Protein AF-A0A928FIH4-F1 (afdb_monomer_lite)

Sequence (79 aa):
MKNVTYSLIEEKYNFDGDSRISYGIAAYSNAEIDSSATIVASVHDITSDKERLSKFIKDCNDLHLSIVHLYDVVEDFLV

Secondary structure (DSSP, 8-state):
-PPEEEEEEEEEEEETTEEEEEEEEEEEEE-TTT--EEEEEEEEEEES-HHHHHHHHHHHHHTT--GGGHHHHHHHHH-

pLDDT: mean 86.79, std 11.12, range [48.81, 97.19]

Structure (mmCIF, N/CA/C/O backbone):
data_AF-A0A928FIH4-F1
#
_entry.id   AF-A0A928FIH4-F1
#
loop_
_atom_site.group_PDB
_atom_site.id
_atom_site.type_symbol
_atom_site.label_atom_id
_atom_site.label_alt_id
_atom_site.label_comp_id
_atom_site.label_asym_id
_atom_site.label_entity_id
_atom_site.label_seq_id
_atom_site.pdbx_PDB_ins_code
_atom_site.Cartn_x
_atom_site.Cartn_y
_atom_site.Cartn_z
_atom_site.occupancy
_atom_site.B_iso_or_equiv
_atom_site.auth_seq_id
_atom_site.auth_comp_id
_atom_site.auth_asym_id
_atom_site.auth_atom_id
_atom_site.pdbx_PDB_model_num
ATOM 1 N N . MET A 1 1 ? 11.994 0.660 -18.678 1.00 48.81 1 MET A N 1
ATOM 2 C CA . MET A 1 1 ? 10.784 0.810 -17.840 1.00 48.81 1 MET A CA 1
ATOM 3 C C . MET A 1 1 ? 11.104 1.846 -16.784 1.00 48.81 1 MET A C 1
ATOM 5 O O . MET A 1 1 ? 12.219 1.816 -16.285 1.00 48.81 1 MET A O 1
ATOM 9 N N . LYS A 1 2 ? 10.204 2.797 -16.506 1.00 57.38 2 LYS A N 1
ATOM 10 C CA . LYS A 1 2 ? 10.404 3.728 -15.385 1.00 57.38 2 LYS A CA 1
ATOM 11 C C . LYS A 1 2 ? 10.465 2.900 -14.102 1.00 57.38 2 LYS A C 1
ATOM 13 O O . LYS A 1 2 ? 9.578 2.075 -13.899 1.00 57.38 2 LYS A O 1
ATOM 18 N N . ASN A 1 3 ? 11.504 3.086 -13.292 1.00 75.38 3 ASN A N 1
ATOM 19 C CA . ASN A 1 3 ? 11.587 2.446 -11.985 1.00 75.38 3 ASN A CA 1
ATOM 20 C C . ASN A 1 3 ? 10.435 2.966 -11.120 1.00 75.38 3 ASN A C 1
ATOM 22 O O . ASN A 1 3 ? 10.315 4.175 -10.898 1.00 75.38 3 ASN A O 1
ATOM 26 N N . VAL A 1 4 ? 9.564 2.050 -10.699 1.00 85.75 4 VAL A N 1
ATOM 27 C CA . VAL A 1 4 ? 8.462 2.331 -9.782 1.00 85.75 4 VAL A CA 1
ATOM 28 C C . VAL A 1 4 ? 8.898 1.905 -8.391 1.00 85.75 4 VAL A C 1
ATOM 30 O O . VAL A 1 4 ? 9.473 0.834 -8.222 1.00 85.75 4 VAL A O 1
ATOM 33 N N . THR A 1 5 ? 8.628 2.746 -7.404 1.00 89.50 5 THR A N 1
ATOM 34 C CA . THR A 1 5 ? 8.832 2.424 -5.992 1.00 89.50 5 THR A CA 1
ATOM 35 C C . THR A 1 5 ? 7.497 2.511 -5.277 1.00 89.50 5 THR A C 1
ATOM 37 O O . THR A 1 5 ? 6.753 3.469 -5.472 1.00 89.50 5 THR A O 1
ATOM 40 N N . TYR A 1 6 ? 7.187 1.517 -4.456 1.00 91.25 6 TYR A N 1
ATOM 41 C CA . TYR A 1 6 ? 5.970 1.463 -3.659 1.00 91.25 6 TYR A CA 1
ATOM 42 C C . TYR A 1 6 ? 6.251 1.900 -2.222 1.00 91.25 6 TYR A C 1
ATOM 44 O O . TYR A 1 6 ? 7.247 1.476 -1.633 1.00 91.25 6 TYR A O 1
ATOM 52 N N . SER A 1 7 ? 5.355 2.698 -1.643 1.00 92.81 7 SER A N 1
ATOM 53 C CA . SER A 1 7 ? 5.430 3.133 -0.244 1.00 92.81 7 SER A CA 1
ATOM 54 C C . SER A 1 7 ? 4.084 3.011 0.458 1.00 92.81 7 SER A C 1
ATOM 56 O O . SER A 1 7 ? 3.027 3.010 -0.173 1.00 92.81 7 SER A O 1
ATOM 58 N N . LEU A 1 8 ? 4.144 2.938 1.786 1.00 95.69 8 LEU A N 1
ATOM 59 C CA . LEU A 1 8 ? 2.981 2.880 2.663 1.00 95.69 8 LEU A CA 1
ATOM 60 C C . LEU A 1 8 ? 2.316 4.259 2.770 1.00 95.69 8 LEU A C 1
ATOM 62 O O . LEU A 1 8 ? 2.997 5.261 2.990 1.00 95.69 8 LEU A O 1
ATOM 66 N N . ILE A 1 9 ? 0.989 4.292 2.690 1.00 95.94 9 ILE A N 1
ATOM 67 C CA . ILE A 1 9 ? 0.158 5.437 3.073 1.00 95.94 9 ILE A CA 1
ATOM 68 C C . ILE A 1 9 ? -0.418 5.138 4.461 1.00 95.94 9 ILE A C 1
ATOM 70 O O . ILE A 1 9 ? -0.910 4.038 4.690 1.00 95.94 9 ILE A O 1
ATOM 74 N N . GLU A 1 10 ? -0.358 6.094 5.387 1.00 96.94 10 GLU A N 1
ATOM 75 C CA . GLU A 1 10 ? -1.042 6.022 6.685 1.00 96.94 10 GLU A CA 1
ATOM 76 C C . GLU A 1 10 ? -2.141 7.086 6.723 1.00 96.94 10 GLU A C 1
ATOM 78 O O . GLU A 1 10 ? -1.873 8.274 6.538 1.00 96.94 10 GLU A O 1
ATOM 83 N N . GLU A 1 11 ? -3.374 6.662 6.978 1.00 95.50 11 GLU A N 1
ATOM 84 C CA . GLU A 1 11 ? -4.563 7.506 6.968 1.00 95.50 11 GLU A CA 1
ATOM 85 C C . GLU A 1 11 ? -5.249 7.434 8.328 1.00 95.50 11 GLU A C 1
ATOM 87 O O . GLU A 1 11 ? -5.523 6.353 8.851 1.00 95.50 11 GLU A O 1
ATOM 92 N N . LYS A 1 12 ? -5.521 8.598 8.923 1.00 95.69 12 LYS A N 1
ATOM 93 C CA . LYS A 1 12 ? -6.197 8.704 10.219 1.00 95.69 12 LYS A CA 1
ATOM 94 C C . LYS A 1 12 ? -7.588 9.275 10.009 1.00 95.69 12 LYS A C 1
ATOM 96 O O . LYS A 1 12 ? -7.728 10.427 9.603 1.00 95.69 12 LYS A O 1
ATOM 101 N N . TYR A 1 13 ? -8.598 8.479 10.324 1.00 91.75 13 TYR A N 1
ATOM 102 C CA . TYR A 1 13 ? -9.999 8.864 10.255 1.00 91.75 13 TYR A CA 1
ATOM 103 C C . TYR A 1 13 ? -10.519 9.105 11.665 1.00 91.75 13 TYR A C 1
ATOM 105 O O . TYR A 1 13 ? -10.342 8.260 12.540 1.00 91.75 13 TYR A O 1
ATOM 113 N N . ASN A 1 14 ? -11.162 10.252 11.872 1.00 93.94 14 ASN A N 1
ATOM 114 C CA . ASN A 1 14 ? -11.827 10.588 13.125 1.00 93.94 14 ASN A CA 1
ATOM 115 C C . ASN A 1 14 ? -13.310 10.810 12.831 1.00 93.94 14 ASN A C 1
ATOM 117 O O . ASN A 1 14 ? -13.645 11.666 12.010 1.00 93.94 14 ASN A O 1
ATOM 121 N N . PHE A 1 15 ? -14.185 10.050 13.484 1.00 89.00 15 PHE A N 1
ATOM 122 C CA . PHE A 1 15 ? -15.630 10.176 13.329 1.00 89.00 15 PHE A CA 1
ATOM 123 C C . PHE A 1 15 ? -16.321 9.945 14.673 1.00 89.00 15 PHE A C 1
ATOM 125 O O . PHE A 1 15 ? -16.114 8.915 15.297 1.00 89.00 15 PHE A O 1
ATOM 132 N N . ASP A 1 16 ? -17.115 10.923 15.115 1.00 89.62 16 ASP A N 1
ATOM 133 C CA . ASP A 1 16 ? -17.923 10.871 16.347 1.00 89.62 16 ASP A CA 1
ATOM 134 C C . ASP A 1 16 ? -17.178 10.390 17.614 1.00 89.62 16 ASP A C 1
ATOM 136 O O . ASP A 1 16 ? -17.685 9.615 18.416 1.00 89.62 16 ASP A O 1
ATOM 140 N N . GLY A 1 17 ? -15.933 10.845 17.796 1.00 90.44 17 GLY A N 1
ATOM 141 C CA . GLY A 1 17 ? -15.099 10.480 18.949 1.00 90.44 17 GLY A CA 1
ATOM 142 C C . GLY A 1 17 ? -14.311 9.177 18.785 1.00 90.44 17 GLY A C 1
ATOM 143 O O . GLY A 1 17 ? -13.364 8.960 19.541 1.00 90.44 17 GLY A O 1
ATOM 144 N N . ASP A 1 18 ? -14.612 8.379 17.762 1.00 91.44 18 ASP A N 1
ATOM 145 C CA . ASP A 1 18 ? -13.819 7.215 17.387 1.00 91.44 18 ASP A CA 1
ATOM 146 C C . ASP A 1 18 ? -12.699 7.598 16.413 1.00 91.44 18 ASP A C 1
ATOM 148 O O . ASP A 1 18 ? -12.859 8.441 15.522 1.00 91.44 18 ASP A O 1
ATOM 152 N N . SER A 1 19 ? -11.542 6.952 16.579 1.00 93.19 19 SER A N 1
ATOM 153 C CA . SER A 1 19 ? -10.392 7.101 15.686 1.00 93.19 19 SER A CA 1
ATOM 154 C C . SER A 1 19 ? -9.997 5.752 15.096 1.00 93.19 19 SER A C 1
ATOM 156 O O . SER A 1 19 ? -9.860 4.761 15.816 1.00 93.19 19 SER A O 1
ATOM 158 N N . ARG A 1 20 ? -9.802 5.715 13.778 1.00 92.81 20 ARG A N 1
ATOM 159 C CA . ARG A 1 20 ? -9.313 4.545 13.044 1.00 92.81 20 ARG A CA 1
ATOM 160 C C . ARG A 1 20 ? -8.086 4.940 12.240 1.00 92.81 20 ARG A C 1
ATOM 162 O O . ARG A 1 20 ? -8.073 5.982 11.586 1.00 92.81 20 ARG A O 1
ATOM 169 N N . ILE A 1 21 ? -7.073 4.082 12.265 1.00 95.69 21 ILE A N 1
ATOM 170 C CA . ILE A 1 21 ? -5.948 4.159 11.337 1.00 95.69 21 ILE A CA 1
ATOM 171 C C . ILE A 1 21 ? -6.180 3.120 10.248 1.00 95.69 21 ILE A C 1
ATOM 173 O O . ILE A 1 21 ? -6.488 1.965 10.552 1.00 95.69 21 ILE A O 1
ATOM 177 N N . SER A 1 22 ? -6.046 3.541 8.998 1.00 95.50 22 SER A N 1
ATOM 178 C CA . SER A 1 22 ? -5.981 2.636 7.863 1.00 95.50 22 SER A CA 1
ATOM 179 C C . SER A 1 22 ? -4.708 2.862 7.073 1.00 95.50 22 SER A C 1
ATOM 181 O O . SER A 1 22 ? -4.110 3.940 7.111 1.00 95.50 22 SER A O 1
ATOM 183 N N . TYR A 1 23 ? -4.280 1.817 6.385 1.00 97.19 23 TYR A N 1
ATOM 184 C CA . TYR A 1 23 ? -3.068 1.807 5.601 1.00 97.19 23 TYR A CA 1
ATOM 185 C C . TYR A 1 23 ? -3.380 1.510 4.141 1.00 97.19 23 TYR A C 1
ATOM 187 O O . TYR A 1 23 ? -4.184 0.633 3.822 1.00 97.19 23 TYR A O 1
ATOM 195 N N . GLY A 1 24 ? -2.705 2.243 3.266 1.00 95.94 24 GLY A N 1
ATOM 196 C CA . GLY A 1 24 ? -2.775 2.107 1.818 1.00 95.94 24 GLY A CA 1
ATOM 197 C C . GLY A 1 24 ? -1.388 1.977 1.195 1.00 95.94 24 GLY A C 1
ATOM 198 O O . GLY A 1 24 ? -0.367 1.927 1.886 1.00 95.94 24 GLY A O 1
ATOM 199 N N . ILE A 1 25 ? -1.348 1.951 -0.131 1.00 94.81 25 ILE A N 1
ATOM 200 C CA . ILE A 1 25 ? -0.125 1.851 -0.930 1.00 94.81 25 ILE A CA 1
ATOM 201 C C . ILE A 1 25 ? -0.112 2.949 -1.994 1.00 94.81 25 ILE A C 1
ATOM 203 O O . ILE A 1 25 ? -1.111 3.193 -2.668 1.00 94.81 25 ILE A O 1
ATOM 207 N N . ALA A 1 26 ? 1.027 3.613 -2.159 1.00 92.44 26 ALA A N 1
ATOM 208 C CA . ALA A 1 26 ? 1.284 4.558 -3.240 1.00 92.44 26 ALA A CA 1
ATOM 209 C C . ALA A 1 26 ? 2.445 4.058 -4.094 1.00 92.44 26 ALA A C 1
ATOM 211 O O . ALA A 1 26 ? 3.448 3.578 -3.569 1.00 92.44 26 ALA A O 1
ATOM 212 N N . ALA A 1 27 ? 2.325 4.224 -5.404 1.00 90.62 27 ALA A N 1
ATOM 213 C CA . ALA A 1 27 ? 3.372 3.937 -6.362 1.00 90.62 27 ALA A CA 1
ATOM 214 C C . ALA A 1 27 ? 3.951 5.242 -6.912 1.00 90.62 27 ALA A C 1
ATOM 216 O O . ALA A 1 27 ? 3.221 6.112 -7.394 1.00 90.62 27 ALA A O 1
ATOM 217 N N . TYR A 1 28 ? 5.272 5.358 -6.871 1.00 87.75 28 TYR A N 1
ATOM 218 C CA . TYR A 1 28 ? 6.025 6.531 -7.287 1.00 87.75 28 TYR A CA 1
ATOM 219 C C . TYR A 1 28 ? 6.830 6.204 -8.535 1.00 87.75 28 TYR A C 1
ATOM 221 O O . TYR A 1 28 ? 7.583 5.234 -8.557 1.00 87.75 28 TYR A O 1
ATOM 229 N N . SER A 1 29 ? 6.707 7.030 -9.569 1.00 85.75 29 SER A N 1
ATOM 230 C CA . SER A 1 29 ? 7.656 7.023 -10.680 1.00 85.75 29 SER A CA 1
ATOM 231 C C . SER A 1 29 ? 8.895 7.802 -10.253 1.00 85.75 29 SER A C 1
ATOM 233 O O . SER A 1 29 ? 8.808 9.018 -10.066 1.00 85.75 29 SER A O 1
ATOM 235 N N . ASN A 1 30 ? 10.048 7.138 -10.168 1.00 71.94 30 ASN A N 1
ATOM 236 C CA . ASN A 1 30 ? 11.318 7.820 -9.933 1.00 71.94 30 ASN A CA 1
ATOM 237 C C . ASN A 1 30 ? 11.705 8.607 -11.192 1.00 71.94 30 ASN A C 1
ATOM 239 O O . ASN A 1 30 ? 12.012 8.030 -12.237 1.00 71.94 30 ASN A O 1
ATOM 243 N N . ALA A 1 31 ? 11.649 9.938 -11.118 1.00 57.78 31 ALA A N 1
ATOM 244 C CA . ALA A 1 31 ? 12.203 10.791 -12.156 1.00 57.78 31 ALA A CA 1
ATOM 245 C C . ALA A 1 31 ? 13.720 10.860 -11.948 1.00 57.78 31 ALA A C 1
ATOM 247 O O . ALA A 1 31 ? 14.206 11.677 -11.171 1.00 57.78 31 ALA A O 1
ATOM 248 N N . GLU A 1 32 ? 14.474 10.021 -12.661 1.00 58.94 32 GLU A N 1
ATOM 249 C CA . GLU A 1 32 ? 15.951 9.988 -12.646 1.00 58.94 32 GLU A CA 1
ATOM 250 C C . GLU A 1 32 ? 16.626 11.329 -13.032 1.00 58.94 32 GLU A C 1
ATOM 252 O O . GLU A 1 32 ? 17.846 11.413 -13.091 1.00 58.94 32 GLU A O 1
ATOM 257 N N . ILE A 1 33 ? 15.854 12.388 -13.296 1.00 55.31 33 ILE A N 1
ATOM 258 C CA . ILE A 1 33 ? 16.320 13.657 -13.865 1.00 55.31 33 ILE A CA 1
ATOM 259 C C . ILE A 1 33 ? 16.163 14.840 -12.891 1.00 55.31 33 ILE A C 1
ATOM 261 O O . ILE A 1 33 ? 16.938 15.785 -12.979 1.00 55.31 33 ILE A O 1
ATOM 265 N N . ASP A 1 34 ? 15.216 14.800 -11.947 1.00 57.97 34 ASP A N 1
ATOM 266 C CA . ASP A 1 34 ? 14.862 15.980 -11.127 1.00 57.97 34 ASP A CA 1
ATOM 267 C C . ASP A 1 34 ? 14.653 15.657 -9.636 1.00 57.97 34 ASP A C 1
ATOM 269 O O . ASP A 1 34 ? 14.220 16.492 -8.850 1.00 57.97 34 ASP A O 1
ATOM 273 N N . SER A 1 35 ? 14.948 14.423 -9.206 1.00 62.94 35 SER A N 1
ATOM 274 C CA . SER A 1 35 ? 14.712 13.965 -7.821 1.00 62.94 35 SER A CA 1
ATOM 275 C C . SER A 1 35 ? 13.259 14.128 -7.339 1.00 62.94 35 SER A C 1
ATOM 277 O O . SER A 1 35 ? 12.974 13.987 -6.150 1.00 62.94 35 SER A O 1
ATOM 279 N N . SER A 1 36 ? 12.323 14.404 -8.250 1.00 67.75 36 SER A N 1
ATOM 280 C CA . SER A 1 36 ? 10.905 14.545 -7.963 1.00 67.75 36 SER A CA 1
ATOM 281 C C . SER A 1 36 ? 10.222 13.184 -8.102 1.00 67.75 36 SER A C 1
ATOM 283 O O . SER A 1 36 ? 10.086 12.614 -9.186 1.00 67.75 36 SER A O 1
ATOM 285 N N . ALA A 1 37 ? 9.803 12.622 -6.969 1.00 73.88 37 ALA A N 1
ATOM 286 C CA . ALA A 1 37 ? 8.974 11.427 -6.952 1.00 73.88 37 ALA A CA 1
ATOM 287 C C . ALA A 1 37 ? 7.524 11.833 -7.256 1.00 73.88 37 ALA A C 1
ATOM 289 O O . ALA A 1 37 ? 6.896 12.552 -6.481 1.00 73.88 37 ALA A O 1
ATOM 290 N N . THR A 1 38 ? 6.990 11.386 -8.394 1.00 84.88 38 THR A N 1
ATOM 291 C CA . THR A 1 38 ? 5.584 11.625 -8.757 1.00 84.88 38 THR A CA 1
ATOM 292 C C . THR A 1 38 ? 4.758 10.398 -8.404 1.00 84.88 38 THR A C 1
ATOM 294 O O . THR A 1 38 ? 5.087 9.301 -8.859 1.00 84.88 38 THR A O 1
ATOM 297 N N . ILE A 1 39 ? 3.679 10.573 -7.636 1.00 87.38 39 ILE A N 1
ATOM 298 C CA . ILE A 1 39 ? 2.694 9.506 -7.415 1.00 87.38 39 ILE A CA 1
ATOM 299 C C . ILE A 1 39 ? 2.004 9.217 -8.750 1.00 87.38 39 ILE A C 1
ATOM 301 O O . ILE A 1 39 ? 1.414 10.111 -9.353 1.00 87.38 39 ILE A O 1
ATOM 305 N N . VAL A 1 40 ? 2.098 7.975 -9.216 1.00 89.44 40 VAL A N 1
ATOM 306 C CA . VAL A 1 40 ? 1.474 7.516 -10.468 1.00 89.44 40 VAL A CA 1
ATOM 307 C C . VAL A 1 40 ? 0.226 6.671 -10.234 1.00 89.44 40 VAL A C 1
ATOM 309 O O . VAL A 1 40 ? -0.623 6.602 -11.116 1.00 89.44 40 VAL A O 1
ATOM 312 N N . ALA A 1 41 ? 0.0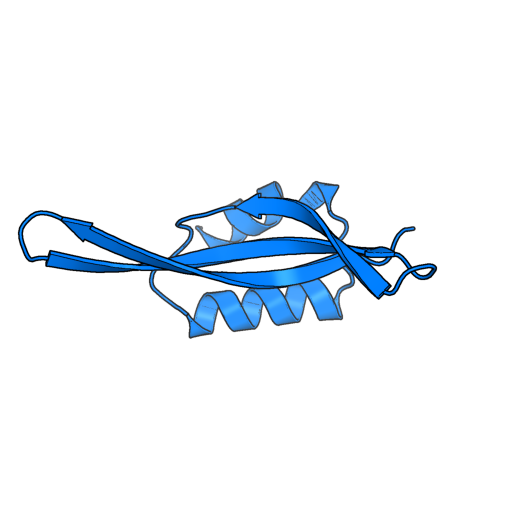96 6.063 -9.055 1.00 89.12 41 ALA A N 1
ATOM 313 C CA . ALA A 1 41 ? -1.131 5.427 -8.589 1.00 89.12 41 ALA A CA 1
ATOM 314 C C . ALA A 1 41 ? -1.128 5.336 -7.060 1.00 89.12 41 ALA A C 1
ATOM 316 O O . ALA A 1 41 ? -0.064 5.312 -6.436 1.00 89.12 41 ALA A O 1
ATOM 317 N N . SER A 1 42 ? -2.311 5.238 -6.466 1.00 93.06 42 SER A N 1
ATOM 318 C CA . SER A 1 42 ? -2.477 4.925 -5.052 1.00 93.06 42 SER 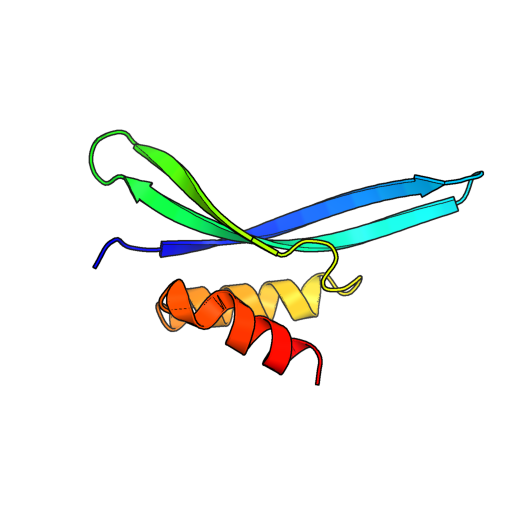A CA 1
ATOM 319 C C . SER A 1 42 ? -3.761 4.143 -4.820 1.00 93.06 42 SER A C 1
ATOM 321 O O . SER A 1 42 ? -4.747 4.320 -5.536 1.00 93.06 42 SER A O 1
ATOM 323 N N . VAL A 1 43 ? -3.738 3.285 -3.805 1.00 94.00 43 VAL A N 1
ATOM 324 C CA . VAL A 1 43 ? -4.915 2.600 -3.276 1.00 94.00 43 VAL A CA 1
ATOM 325 C C . VAL A 1 43 ? -4.956 2.851 -1.773 1.00 94.00 43 VAL A C 1
ATOM 327 O O . VAL A 1 43 ? -3.972 2.630 -1.066 1.00 94.00 43 VAL A O 1
ATOM 330 N N . HIS A 1 44 ? -6.086 3.377 -1.318 1.00 94.50 44 HIS A N 1
ATOM 331 C CA . HIS A 1 44 ? -6.318 3.870 0.038 1.00 94.50 44 HIS A CA 1
ATOM 332 C C . HIS A 1 44 ? -7.173 2.878 0.834 1.00 94.50 44 HIS A C 1
ATOM 334 O O . HIS A 1 44 ? -7.832 2.031 0.234 1.00 94.50 44 HIS A O 1
ATOM 340 N N . ASP A 1 45 ? -7.161 2.994 2.164 1.00 93.00 45 ASP A N 1
ATOM 341 C CA . ASP A 1 45 ? -7.962 2.173 3.092 1.00 93.00 45 ASP A CA 1
ATOM 342 C C . ASP A 1 45 ? -7.960 0.653 2.786 1.00 93.00 45 ASP A C 1
ATOM 344 O O . ASP A 1 45 ? -9.010 0.019 2.715 1.00 93.00 45 ASP A O 1
ATOM 348 N N . ILE A 1 46 ? -6.778 0.052 2.589 1.00 94.19 46 ILE A N 1
ATOM 349 C CA . ILE A 1 46 ? -6.644 -1.385 2.275 1.00 94.19 46 ILE A CA 1
ATOM 350 C C . ILE A 1 46 ? -6.804 -2.236 3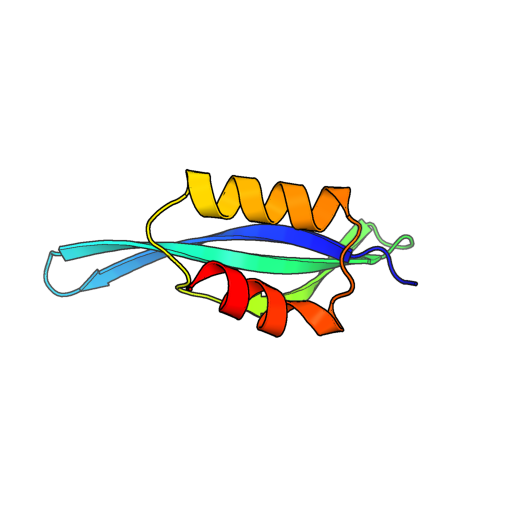.537 1.00 94.19 46 ILE A C 1
ATOM 352 O O . ILE A 1 46 ? -7.473 -3.266 3.530 1.00 94.19 46 ILE A O 1
ATOM 356 N N . THR A 1 47 ? -6.133 -1.855 4.626 1.00 94.50 47 THR A N 1
ATOM 357 C CA . THR A 1 47 ? -6.106 -2.652 5.860 1.00 94.50 47 THR A CA 1
ATOM 358 C C 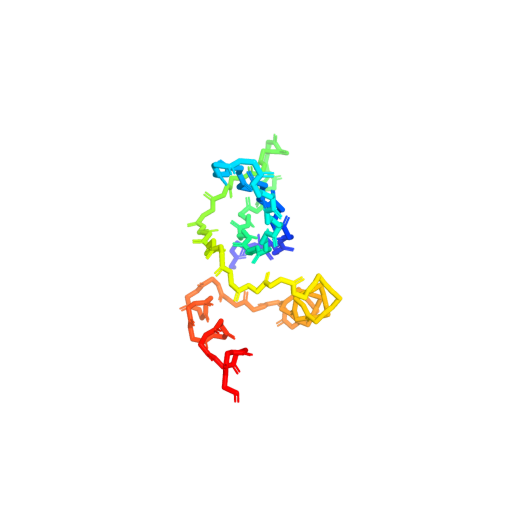. THR A 1 47 ? -5.738 -1.816 7.079 1.00 94.50 47 THR A C 1
ATOM 360 O O . THR A 1 47 ? -5.046 -0.809 6.969 1.00 94.50 47 THR A O 1
ATOM 363 N N . SER A 1 48 ? -6.136 -2.265 8.270 1.00 94.19 48 SER A N 1
ATOM 364 C CA . SER A 1 48 ? -5.623 -1.743 9.544 1.00 94.19 48 SER A CA 1
ATOM 365 C C . SER A 1 48 ? -4.330 -2.433 10.011 1.00 94.19 48 SER A C 1
ATOM 367 O O . SER A 1 48 ? -3.755 -2.023 11.017 1.00 94.19 48 SER A O 1
ATOM 369 N N . ASP A 1 49 ? -3.867 -3.480 9.320 1.00 95.56 49 ASP A N 1
ATOM 370 C CA . ASP A 1 49 ? -2.638 -4.212 9.653 1.00 95.56 49 ASP A CA 1
ATOM 371 C C . ASP A 1 49 ? -1.419 -3.625 8.922 1.00 95.56 49 ASP A C 1
ATOM 373 O O . ASP A 1 49 ? -1.129 -3.940 7.762 1.00 95.56 49 ASP A O 1
ATOM 377 N N . LYS A 1 50 ? -0.686 -2.764 9.635 1.00 96.00 50 LYS A N 1
ATOM 378 C CA . LYS A 1 50 ? 0.519 -2.099 9.128 1.00 96.00 50 LYS A CA 1
ATOM 379 C C . LYS A 1 50 ? 1.616 -3.080 8.730 1.00 96.00 50 LYS A C 1
ATOM 381 O O . LYS A 1 50 ? 2.302 -2.852 7.732 1.00 96.00 50 LYS A O 1
ATOM 386 N N . GLU A 1 51 ? 1.840 -4.116 9.533 1.00 96.06 51 GLU A N 1
ATOM 387 C CA . GLU A 1 51 ? 2.973 -5.026 9.352 1.00 96.06 51 GLU A CA 1
ATOM 388 C C . GLU A 1 51 ? 2.758 -5.898 8.121 1.00 96.06 51 GLU A C 1
ATOM 390 O O . GLU A 1 51 ? 3.658 -6.019 7.283 1.00 96.06 51 GLU A O 1
ATOM 395 N N . ARG A 1 52 ? 1.537 -6.424 7.960 1.00 95.25 52 ARG A N 1
ATOM 396 C CA . ARG A 1 52 ? 1.155 -7.218 6.790 1.00 95.25 52 ARG A CA 1
ATOM 397 C C . ARG A 1 52 ? 1.299 -6.406 5.503 1.00 95.25 52 ARG A C 1
ATOM 399 O O . ARG A 1 52 ? 1.923 -6.892 4.557 1.00 95.25 52 ARG A O 1
ATOM 406 N N . LEU A 1 53 ? 0.802 -5.165 5.470 1.00 95.38 53 LEU A N 1
ATOM 407 C CA . LEU A 1 53 ? 0.921 -4.319 4.276 1.00 95.38 53 LEU A CA 1
ATOM 408 C C . LEU A 1 53 ? 2.369 -3.874 4.013 1.00 95.38 53 LEU A C 1
ATOM 410 O O . LEU A 1 53 ? 2.804 -3.845 2.866 1.00 95.38 53 LEU A O 1
ATOM 414 N N . SER A 1 54 ? 3.154 -3.595 5.058 1.00 95.62 54 SER A N 1
ATOM 415 C CA . SER A 1 54 ? 4.573 -3.237 4.901 1.00 95.62 54 SER A CA 1
ATOM 416 C C . SER A 1 54 ? 5.392 -4.384 4.302 1.00 95.62 54 SER A C 1
ATOM 418 O O . SER A 1 54 ? 6.252 -4.145 3.454 1.00 95.62 54 SER A O 1
ATOM 420 N N 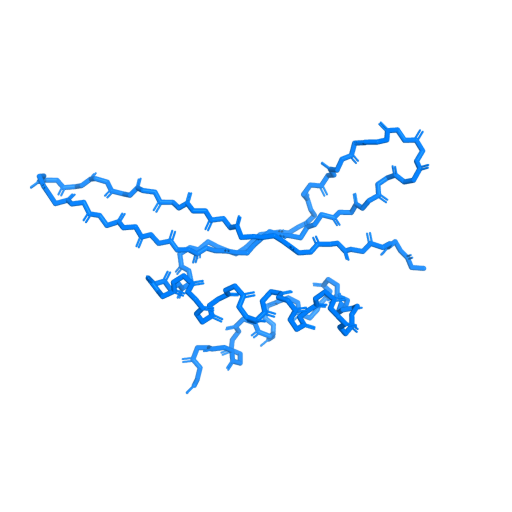. LYS A 1 55 ? 5.113 -5.633 4.701 1.00 95.31 55 LYS A N 1
ATOM 421 C CA . LYS A 1 55 ? 5.750 -6.817 4.106 1.00 95.31 55 LYS A CA 1
ATOM 422 C C . LYS A 1 55 ? 5.383 -6.961 2.629 1.00 95.31 55 LYS A C 1
ATOM 424 O O . LYS A 1 55 ? 6.270 -7.125 1.803 1.00 95.31 55 LYS A O 1
ATOM 429 N N . PHE A 1 56 ? 4.104 -6.811 2.300 1.00 93.50 56 PHE A N 1
ATOM 430 C CA . PHE A 1 56 ? 3.633 -6.841 0.918 1.00 93.50 56 PHE A CA 1
ATOM 431 C C . PHE A 1 56 ? 4.283 -5.754 0.041 1.00 93.50 56 PHE A C 1
ATOM 433 O O . PHE A 1 56 ? 4.735 -6.032 -1.067 1.00 93.50 56 PHE A O 1
ATOM 440 N N . ILE A 1 57 ? 4.407 -4.524 0.550 1.00 93.50 57 ILE A N 1
ATOM 441 C CA . ILE A 1 57 ? 5.097 -3.422 -0.143 1.00 93.50 57 ILE A CA 1
ATOM 442 C C . ILE A 1 57 ? 6.571 -3.755 -0.381 1.00 93.50 57 ILE A C 1
ATOM 444 O O . ILE A 1 57 ? 7.110 -3.461 -1.450 1.00 93.50 57 ILE A O 1
ATOM 448 N N . LYS A 1 58 ? 7.237 -4.367 0.604 1.00 93.69 58 LYS A N 1
ATOM 449 C CA . LYS A 1 58 ? 8.615 -4.836 0.445 1.00 93.69 58 LYS A CA 1
ATOM 450 C C . LYS A 1 58 ? 8.707 -5.870 -0.679 1.00 93.69 58 LYS A C 1
ATOM 452 O O . LYS A 1 58 ? 9.566 -5.721 -1.539 1.00 93.69 58 LYS A O 1
ATOM 457 N N . ASP A 1 59 ? 7.793 -6.835 -0.723 1.00 92.19 59 ASP A N 1
ATOM 458 C CA . ASP A 1 59 ? 7.755 -7.848 -1.782 1.00 92.19 59 ASP A CA 1
ATOM 459 C C . ASP A 1 59 ? 7.509 -7.208 -3.166 1.00 92.19 59 ASP A C 1
ATOM 461 O O . ASP A 1 59 ? 8.200 -7.539 -4.128 1.00 92.19 59 ASP A O 1
ATOM 465 N N . CYS A 1 60 ? 6.614 -6.215 -3.271 1.00 90.69 60 CYS A N 1
ATOM 466 C CA . CYS A 1 60 ? 6.378 -5.463 -4.514 1.00 90.69 60 CYS A CA 1
ATOM 467 C C . CYS A 1 60 ? 7.638 -4.742 -5.017 1.00 90.69 60 CYS A C 1
ATOM 469 O O . CYS A 1 60 ? 7.909 -4.725 -6.220 1.00 90.69 60 CYS A O 1
ATOM 471 N N . ASN A 1 61 ? 8.404 -4.142 -4.102 1.00 90.44 61 ASN A N 1
ATOM 472 C CA . ASN A 1 61 ? 9.651 -3.452 -4.426 1.00 90.44 61 ASN A CA 1
ATOM 473 C C . ASN A 1 61 ? 10.774 -4.434 -4.792 1.00 90.44 61 ASN A C 1
ATOM 475 O O . ASN A 1 61 ? 11.437 -4.236 -5.806 1.00 90.44 61 ASN A O 1
ATOM 479 N N . ASP A 1 62 ? 10.956 -5.508 -4.019 1.00 91.56 62 ASP A N 1
ATOM 480 C CA . ASP A 1 62 ? 11.991 -6.522 -4.260 1.00 91.56 62 ASP A CA 1
ATOM 481 C C . ASP A 1 62 ? 11.775 -7.221 -5.619 1.00 91.56 62 ASP A C 1
ATOM 483 O O . ASP A 1 62 ? 12.724 -7.474 -6.367 1.00 91.56 62 ASP A O 1
ATOM 487 N N . LEU A 1 63 ? 10.513 -7.470 -5.985 1.00 90.06 63 LEU A N 1
ATOM 488 C CA . LEU A 1 63 ? 10.121 -8.072 -7.264 1.00 90.06 63 LEU A CA 1
ATOM 489 C C . LEU A 1 63 ? 10.027 -7.067 -8.422 1.00 90.06 63 LEU A C 1
ATOM 491 O O . LEU A 1 63 ? 9.763 -7.479 -9.551 1.00 90.06 63 LEU A O 1
ATOM 495 N N . HIS A 1 64 ? 10.255 -5.773 -8.170 1.00 87.25 64 HIS A N 1
ATOM 496 C CA . HIS A 1 64 ? 10.152 -4.699 -9.166 1.00 87.25 64 HIS A CA 1
ATOM 497 C C . HIS A 1 64 ? 8.808 -4.718 -9.915 1.00 87.25 64 HIS A C 1
ATOM 499 O O . HIS A 1 64 ? 8.754 -4.597 -11.144 1.00 87.25 64 HIS A O 1
ATOM 505 N N . LEU A 1 65 ? 7.713 -4.908 -9.170 1.00 85.75 65 LEU A N 1
ATOM 506 C CA . LEU A 1 65 ? 6.385 -5.103 -9.737 1.00 85.75 65 LEU A CA 1
ATOM 507 C C . LEU A 1 65 ? 5.983 -3.915 -10.624 1.00 85.75 65 LEU A C 1
ATOM 509 O O . LEU A 1 65 ? 6.089 -2.750 -10.232 1.00 85.75 65 LEU A O 1
ATOM 513 N N . SER A 1 66 ? 5.478 -4.206 -11.822 1.00 86.44 66 SER A N 1
ATOM 514 C CA . SER A 1 66 ? 4.974 -3.169 -12.722 1.00 86.44 66 SER A CA 1
ATOM 515 C C . SER A 1 66 ? 3.701 -2.525 -12.173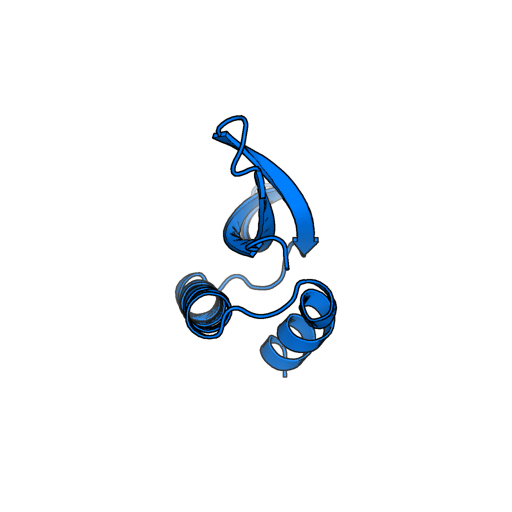 1.00 86.44 66 SER A C 1
ATOM 517 O O . SER A 1 66 ? 2.819 -3.209 -11.661 1.00 86.44 66 SER A O 1
ATOM 519 N N . ILE A 1 67 ? 3.570 -1.213 -12.377 1.00 86.94 67 ILE A N 1
ATOM 520 C CA . ILE A 1 67 ? 2.419 -0.407 -11.941 1.00 86.94 67 ILE A CA 1
ATOM 521 C C . ILE A 1 67 ? 1.069 -0.952 -12.418 1.00 86.94 67 ILE A C 1
ATOM 523 O O . ILE A 1 67 ? 0.066 -0.808 -11.726 1.00 86.94 67 ILE A O 1
ATOM 527 N N . VAL A 1 68 ? 1.040 -1.584 -13.596 1.00 85.56 68 VAL A N 1
ATOM 528 C CA . VAL A 1 68 ? -0.193 -2.116 -14.197 1.00 85.56 68 VAL A CA 1
ATOM 529 C C . VAL A 1 68 ? -0.816 -3.238 -13.370 1.00 85.56 68 VAL A C 1
ATOM 531 O O . VAL A 1 68 ? -1.998 -3.496 -13.532 1.00 85.56 68 VAL A O 1
ATOM 534 N N . HIS A 1 69 ? -0.042 -3.862 -12.478 1.00 82.44 69 HIS A N 1
ATOM 535 C CA . HIS A 1 69 ? -0.501 -4.949 -11.617 1.00 82.44 69 HIS A CA 1
ATOM 536 C C . HIS A 1 69 ? -0.946 -4.478 -10.234 1.00 82.44 69 HIS A C 1
ATOM 538 O O . HIS A 1 69 ? -1.362 -5.311 -9.442 1.00 82.44 69 HIS A O 1
ATOM 544 N N . LEU A 1 70 ? -0.854 -3.178 -9.914 1.00 84.75 70 LEU A N 1
ATOM 545 C CA . LEU A 1 70 ? -1.100 -2.683 -8.555 1.00 84.75 70 LEU A CA 1
ATOM 546 C C . LEU A 1 70 ? -2.481 -3.084 -8.017 1.00 84.75 70 LEU A C 1
ATOM 548 O O . LEU A 1 70 ? -2.583 -3.483 -6.864 1.00 84.75 70 LEU A O 1
ATOM 552 N N . TYR A 1 71 ? -3.528 -2.981 -8.836 1.00 85.31 71 TYR A N 1
ATOM 553 C CA . TYR A 1 71 ? -4.873 -3.373 -8.415 1.00 85.31 71 TYR A CA 1
ATOM 554 C C . TYR A 1 71 ? -4.986 -4.889 -8.234 1.00 85.31 71 TYR A C 1
ATOM 556 O O . TYR A 1 71 ? -5.450 -5.313 -7.182 1.00 85.31 71 TYR A O 1
ATOM 564 N N . ASP A 1 72 ? -4.469 -5.680 -9.179 1.00 84.56 72 ASP A N 1
ATOM 565 C CA . ASP A 1 72 ? -4.477 -7.148 -9.102 1.00 84.56 72 ASP A CA 1
ATOM 566 C C . ASP A 1 72 ? -3.803 -7.642 -7.811 1.00 84.56 72 ASP A C 1
ATOM 568 O O . ASP A 1 72 ? -4.360 -8.444 -7.068 1.00 84.56 72 ASP A O 1
ATOM 572 N N . VAL A 1 73 ? -2.621 -7.109 -7.483 1.00 81.62 73 VAL A N 1
ATOM 573 C CA . VAL A 1 73 ? -1.887 -7.555 -6.290 1.00 81.62 73 VAL A CA 1
ATOM 574 C C . VAL A 1 73 ? -2.516 -7.072 -4.983 1.00 81.62 73 VAL A C 1
ATOM 576 O O . VAL A 1 73 ? -2.356 -7.719 -3.949 1.00 81.62 73 VAL A O 1
ATOM 579 N N . VAL A 1 74 ? -3.220 -5.935 -5.001 1.00 87.31 74 VAL A N 1
ATOM 580 C CA . VAL A 1 74 ? -3.990 -5.473 -3.838 1.00 87.31 74 VAL A CA 1
ATOM 581 C C . VAL A 1 74 ? -5.238 -6.335 -3.648 1.00 87.31 74 VAL A C 1
ATOM 583 O O . VAL A 1 74 ? -5.581 -6.635 -2.508 1.00 87.31 74 VAL A O 1
ATOM 586 N N . GLU A 1 75 ? -5.891 -6.775 -4.723 1.00 85.06 75 GLU A N 1
ATOM 587 C CA . GLU A 1 75 ? -6.979 -7.751 -4.628 1.00 85.06 75 GLU A CA 1
ATOM 588 C C . GLU A 1 75 ? -6.474 -9.078 -4.049 1.00 85.06 75 GLU A C 1
ATOM 590 O O . GLU A 1 75 ? -7.051 -9.565 -3.077 1.00 85.06 75 GLU A O 1
ATOM 595 N N . ASP A 1 76 ? -5.343 -9.595 -4.540 1.00 81.19 76 ASP A N 1
ATOM 596 C CA . ASP A 1 76 ? -4.709 -10.809 -4.006 1.00 81.19 76 ASP A CA 1
ATOM 597 C C . ASP A 1 76 ? -4.350 -10.684 -2.516 1.00 81.19 76 ASP A C 1
ATOM 599 O O . ASP A 1 76 ? -4.394 -11.663 -1.773 1.00 81.19 76 ASP A O 1
ATOM 603 N N . PHE A 1 77 ? -4.003 -9.481 -2.047 1.00 86.25 77 PHE A N 1
ATOM 604 C CA . PHE A 1 77 ? -3.726 -9.228 -0.633 1.00 86.25 77 PHE A CA 1
ATOM 605 C C . PHE A 1 77 ? -4.965 -9.396 0.262 1.00 86.25 77 PHE A C 1
ATOM 607 O O . PHE A 1 77 ? -4.810 -9.739 1.438 1.00 86.25 77 PHE A O 1
ATOM 614 N N . LEU A 1 78 ? -6.164 -9.105 -0.254 1.00 84.12 78 LEU A N 1
ATOM 615 C CA . LEU A 1 78 ? -7.419 -9.083 0.509 1.00 84.12 78 LEU A CA 1
ATOM 616 C C . LEU A 1 78 ? -8.092 -10.460 0.636 1.00 84.12 78 LEU A C 1
ATOM 618 O O . LEU A 1 78 ? -8.985 -10.606 1.476 1.00 84.12 78 LEU A O 1
ATOM 622 N N . VAL A 1 79 ? -7.675 -11.440 -0.169 1.00 73.56 79 VAL A N 1
ATOM 623 C CA . VAL A 1 79 ? -8.161 -12.834 -0.152 1.00 73.56 79 VAL A CA 1
ATOM 624 C C . VAL A 1 79 ? -7.419 -13.665 0.900 1.00 73.56 79 VAL A C 1
ATOM 626 O O . VAL A 1 79 ? -8.070 -14.559 1.490 1.00 73.56 79 VAL A O 1
#

Radius of gyration: 13.72 Å; chains: 1; bounding box: 34×29×37 Å

Foldseek 3Di:
DQQKAKDKDWDWDDDPNDIAIAIWMWIWRQPPPPRDTDTPDIDTRLGSDPVLVVVLSVVCNVVSPDPVCRVVSSVVSND